Protein AF-X1AKE9-F1 (afdb_monomer_lite)

Foldseek 3Di:
DVVVVVVVVVVVVVLVVCPVPDWPVVSVCVVVVNPDDDDDDDDDDKDKDADPPLVVVVVPDDPVVSVVVLCVVVVVVVVVCVVVPKDWPDDDRRMTMID

Structure (mmCIF, N/CA/C/O backbone):
data_AF-X1AKE9-F1
#
_entry.id   AF-X1AKE9-F1
#
loop_
_atom_site.group_PDB
_atom_site.id
_atom_site.type_symbol
_atom_site.label_atom_id
_atom_site.label_alt_id
_atom_site.label_comp_id
_atom_site.label_asym_id
_atom_site.label_entity_id
_atom_site.label_seq_id
_atom_site.pdbx_PDB_ins_code
_atom_site.Cartn_x
_atom_site.Cartn_y
_atom_site.Cartn_z
_atom_site.occupancy
_atom_site.B_iso_or_equiv
_atom_site.auth_seq_id
_atom_site.auth_comp_id
_atom_site.auth_asym_id
_atom_site.auth_atom_id
_atom_site.pdbx_PDB_model_num
ATOM 1 N N . MET A 1 1 ? 36.194 11.748 -8.416 1.00 62.22 1 MET A N 1
ATOM 2 C CA . MET A 1 1 ? 36.217 10.786 -7.287 1.00 62.22 1 MET A CA 1
ATOM 3 C C . MET A 1 1 ? 35.263 11.123 -6.138 1.00 62.22 1 MET A C 1
ATOM 5 O O . MET A 1 1 ? 34.213 10.501 -6.097 1.00 62.22 1 MET A O 1
ATOM 9 N N . GLU A 1 2 ? 35.531 12.062 -5.214 1.00 72.62 2 GLU A N 1
ATOM 10 C CA . GLU A 1 2 ? 34.615 12.297 -4.063 1.00 72.62 2 GLU A CA 1
ATOM 11 C C . GLU A 1 2 ? 33.229 12.820 -4.470 1.00 72.62 2 GLU A C 1
ATOM 13 O O . GLU A 1 2 ? 32.209 12.329 -3.990 1.00 72.62 2 GLU A O 1
ATOM 18 N N . LYS A 1 3 ? 33.175 13.768 -5.415 1.00 69.25 3 LYS A N 1
ATOM 19 C CA . LYS A 1 3 ? 31.910 14.320 -5.929 1.00 69.25 3 LYS A CA 1
ATOM 20 C C . LYS A 1 3 ? 31.062 13.290 -6.688 1.00 69.25 3 LYS A C 1
ATOM 22 O O . LYS A 1 3 ? 29.840 13.354 -6.616 1.00 69.25 3 LYS A O 1
ATOM 27 N N . GLU A 1 4 ? 31.688 12.337 -7.379 1.00 70.81 4 GLU A N 1
ATOM 28 C CA . GLU A 1 4 ? 30.983 11.250 -8.083 1.00 70.81 4 GLU A CA 1
ATOM 29 C C . GLU A 1 4 ? 30.404 10.237 -7.103 1.00 70.81 4 GLU A C 1
ATOM 31 O O . GLU A 1 4 ? 29.208 9.973 -7.166 1.00 70.81 4 GLU A O 1
ATOM 36 N N . LYS A 1 5 ? 31.195 9.782 -6.120 1.00 71.31 5 LYS A N 1
ATOM 37 C CA . LYS A 1 5 ? 30.708 8.897 -5.047 1.00 71.31 5 LYS A CA 1
ATOM 38 C C . LYS A 1 5 ? 29.544 9.519 -4.276 1.00 71.31 5 LYS A C 1
ATOM 40 O O . LYS A 1 5 ? 28.597 8.833 -3.904 1.00 71.31 5 LYS A O 1
ATOM 45 N N . MET A 1 6 ? 29.595 10.830 -4.041 1.00 71.75 6 MET A N 1
ATOM 46 C CA . MET A 1 6 ? 28.530 11.554 -3.347 1.00 71.75 6 MET A CA 1
ATOM 47 C C . MET A 1 6 ? 27.250 11.649 -4.194 1.00 71.75 6 MET A C 1
ATOM 49 O O . MET A 1 6 ? 26.154 11.553 -3.648 1.00 71.75 6 MET A O 1
ATOM 53 N N . LYS A 1 7 ? 27.377 11.794 -5.519 1.00 75.06 7 LYS A N 1
ATOM 54 C CA . LYS A 1 7 ? 26.252 11.840 -6.466 1.00 75.06 7 LYS A CA 1
ATOM 55 C C . LYS A 1 7 ? 25.582 10.471 -6.617 1.00 75.06 7 LYS A C 1
ATOM 57 O O . LYS A 1 7 ? 24.361 10.384 -6.534 1.00 75.06 7 LYS A O 1
ATOM 62 N N . GLU A 1 8 ? 26.386 9.421 -6.738 1.00 75.50 8 GLU A N 1
ATOM 63 C CA . GLU A 1 8 ? 25.955 8.023 -6.836 1.00 75.50 8 GLU A CA 1
ATOM 64 C C . GLU A 1 8 ? 25.251 7.561 -5.548 1.00 75.50 8 GLU A C 1
ATOM 66 O O . GLU A 1 8 ? 24.143 7.028 -5.586 1.00 75.50 8 GLU A O 1
ATOM 71 N N . LYS A 1 9 ? 25.808 7.902 -4.376 1.00 75.12 9 LYS A N 1
ATOM 72 C CA . LYS A 1 9 ? 25.162 7.658 -3.075 1.00 75.12 9 LYS A CA 1
ATOM 73 C C . LYS A 1 9 ? 23.814 8.376 -2.952 1.00 75.12 9 LYS A C 1
ATOM 75 O O . LYS A 1 9 ? 22.870 7.808 -2.413 1.00 75.12 9 LYS A O 1
ATOM 80 N N . LYS A 1 10 ? 23.706 9.611 -3.456 1.00 75.31 10 LYS A N 1
ATOM 81 C CA . LYS A 1 10 ? 22.454 10.387 -3.442 1.00 75.31 10 LYS A CA 1
ATOM 82 C C . LYS A 1 10 ? 21.392 9.764 -4.352 1.00 75.31 10 LYS A C 1
ATOM 84 O O . LYS A 1 10 ? 20.236 9.692 -3.949 1.00 75.31 10 LYS A O 1
ATOM 89 N N . GLN A 1 11 ? 21.784 9.293 -5.539 1.00 72.81 11 GLN A N 1
ATOM 90 C CA . GLN A 1 11 ? 20.896 8.577 -6.462 1.00 72.81 11 GLN A CA 1
ATOM 91 C C . GLN A 1 11 ? 20.378 7.270 -5.862 1.00 72.81 11 GLN A C 1
ATOM 93 O O . GLN A 1 11 ? 19.171 7.041 -5.883 1.00 72.81 11 GLN A O 1
ATOM 98 N N . ASN A 1 12 ? 21.255 6.465 -5.259 1.00 74.88 12 ASN A N 1
ATOM 99 C CA . ASN A 1 12 ? 20.844 5.223 -4.604 1.00 74.88 12 ASN A CA 1
ATOM 100 C C . ASN A 1 12 ? 19.869 5.489 -3.453 1.00 74.88 12 ASN A C 1
ATOM 102 O O . ASN A 1 12 ? 18.857 4.809 -3.343 1.00 74.88 12 ASN A O 1
ATOM 106 N N . ASN A 1 13 ? 20.111 6.528 -2.649 1.00 80.06 13 ASN A N 1
ATOM 107 C CA . ASN A 1 13 ? 19.230 6.869 -1.531 1.00 80.06 13 ASN A CA 1
ATOM 108 C C . ASN A 1 13 ? 17.830 7.303 -1.993 1.00 80.06 13 ASN A C 1
ATOM 110 O O . ASN A 1 13 ? 16.833 6.942 -1.379 1.00 80.06 13 ASN A O 1
ATOM 114 N N . ILE A 1 14 ? 17.750 8.063 -3.091 1.00 77.75 14 ILE A N 1
ATOM 115 C CA . ILE A 1 14 ? 16.470 8.439 -3.701 1.00 77.75 14 ILE A CA 1
ATOM 116 C C . ILE A 1 14 ? 15.744 7.189 -4.195 1.00 77.75 14 ILE A C 1
ATOM 118 O O . ILE A 1 14 ? 14.554 7.038 -3.948 1.00 77.75 14 ILE A O 1
ATOM 122 N N . LEU A 1 15 ? 16.449 6.269 -4.851 1.00 72.00 15 LEU A N 1
ATOM 123 C CA . LEU A 1 15 ? 15.819 5.065 -5.370 1.00 72.00 15 LEU A CA 1
ATOM 124 C C . LEU A 1 15 ? 15.277 4.157 -4.259 1.00 72.00 15 LEU A C 1
ATOM 126 O O . LEU A 1 15 ? 14.163 3.659 -4.393 1.00 72.00 15 LEU A O 1
ATOM 130 N N . GLU A 1 16 ? 16.016 3.981 -3.159 1.00 77.56 16 GLU A N 1
ATOM 131 C CA . GLU A 1 16 ? 15.533 3.227 -1.990 1.00 77.56 16 GLU A CA 1
ATOM 132 C C . GLU A 1 16 ? 14.220 3.800 -1.435 1.00 77.56 16 GLU A C 1
ATOM 134 O O . GLU A 1 16 ? 13.327 3.037 -1.080 1.00 77.56 16 GLU A O 1
ATOM 139 N N . LEU A 1 17 ? 14.056 5.129 -1.432 1.00 75.94 17 LEU A N 1
ATOM 140 C CA . LEU A 1 17 ? 12.821 5.783 -0.978 1.00 75.94 17 LEU A CA 1
ATOM 141 C C . LEU A 1 17 ? 11.619 5.517 -1.897 1.00 75.94 17 LEU A C 1
ATOM 143 O O . LEU A 1 17 ? 10.483 5.520 -1.430 1.00 75.94 17 LEU A O 1
ATOM 147 N N . PHE A 1 18 ? 11.849 5.290 -3.193 1.00 72.56 18 PHE A N 1
ATOM 148 C CA . PHE A 1 18 ? 10.785 5.063 -4.177 1.00 72.56 18 PHE A CA 1
ATOM 149 C C . PHE A 1 18 ? 10.435 3.587 -4.385 1.00 72.56 18 PHE A C 1
ATOM 151 O O . PHE A 1 18 ? 9.336 3.303 -4.859 1.00 72.56 18 PHE A O 1
ATOM 158 N N . LYS A 1 19 ? 11.317 2.645 -4.018 1.00 70.19 19 LYS A N 1
ATOM 159 C CA . LYS A 1 19 ? 11.065 1.196 -4.151 1.00 70.19 19 LYS A CA 1
ATOM 160 C C . LYS A 1 19 ? 9.713 0.725 -3.590 1.00 70.19 19 LYS A C 1
ATOM 162 O O . LYS A 1 19 ? 9.104 -0.110 -4.250 1.00 70.19 19 LYS A O 1
ATOM 167 N N . PRO A 1 20 ? 9.207 1.231 -2.445 1.00 69.56 20 PRO A N 1
ATOM 168 C CA . PRO A 1 20 ? 7.901 0.810 -1.929 1.00 69.56 20 PRO A CA 1
ATOM 169 C C . PRO A 1 20 ? 6.712 1.268 -2.788 1.00 69.56 20 PRO A C 1
ATOM 171 O O . PRO A 1 20 ? 5.641 0.675 -2.723 1.00 69.56 20 PRO A O 1
ATOM 174 N N . TYR A 1 21 ? 6.889 2.324 -3.586 1.00 67.25 21 TYR A N 1
ATOM 175 C CA . TYR A 1 21 ? 5.812 3.009 -4.310 1.00 67.25 21 TYR A CA 1
ATOM 176 C C . TYR A 1 21 ? 5.842 2.770 -5.820 1.00 67.25 21 TYR A C 1
ATOM 178 O O . TYR A 1 21 ? 4.968 3.245 -6.543 1.00 67.25 21 TYR A O 1
ATOM 186 N N . VAL A 1 22 ? 6.872 2.085 -6.316 1.00 74.88 22 VAL A N 1
ATOM 187 C CA . VAL A 1 22 ? 7.139 1.947 -7.744 1.00 74.88 22 VAL A CA 1
ATOM 188 C C . VAL A 1 22 ? 7.415 0.475 -8.061 1.00 74.88 22 VAL A C 1
ATOM 190 O O . VAL A 1 22 ? 8.334 -0.099 -7.474 1.00 74.88 22 VAL A O 1
ATOM 193 N N . PRO A 1 23 ? 6.685 -0.145 -9.013 1.00 73.00 23 PRO A N 1
ATOM 194 C CA . PRO A 1 23 ? 6.931 -1.526 -9.413 1.00 73.00 23 PRO A CA 1
ATOM 195 C C . PRO A 1 23 ? 8.405 -1.785 -9.742 1.00 73.00 23 PRO A C 1
ATOM 197 O O . PRO A 1 23 ? 9.073 -0.952 -10.364 1.00 73.00 23 PRO A O 1
ATOM 200 N N . LYS A 1 24 ? 8.908 -2.975 -9.390 1.00 72.31 24 LYS A N 1
ATOM 201 C CA . LYS A 1 24 ? 10.306 -3.378 -9.645 1.00 72.31 24 LYS A CA 1
ATOM 202 C C . LYS A 1 24 ? 10.721 -3.181 -11.109 1.00 72.31 24 LYS A C 1
ATOM 204 O O . LYS A 1 24 ? 11.806 -2.683 -11.385 1.00 72.31 24 LYS A O 1
ATOM 209 N N . ALA A 1 25 ? 9.824 -3.472 -12.053 1.00 72.38 25 ALA A N 1
ATOM 210 C CA . ALA A 1 25 ? 10.074 -3.280 -13.483 1.00 72.38 25 ALA A CA 1
ATOM 211 C C . ALA A 1 25 ? 10.372 -1.815 -13.861 1.00 72.38 25 ALA A C 1
ATOM 213 O O . ALA A 1 25 ? 11.189 -1.549 -14.743 1.00 72.38 25 ALA A O 1
ATOM 214 N N . VAL A 1 26 ? 9.733 -0.856 -13.186 1.00 76.69 26 VAL A N 1
ATOM 215 C CA . VAL A 1 26 ? 9.952 0.576 -13.416 1.00 76.69 26 VAL A CA 1
ATOM 216 C C . VAL A 1 26 ? 11.281 1.007 -12.785 1.00 76.69 26 VAL A C 1
ATOM 218 O O . VAL A 1 26 ? 12.082 1.661 -13.452 1.00 76.69 26 VAL A O 1
ATOM 221 N N . THR A 1 27 ? 11.563 0.604 -11.538 1.00 76.81 27 THR A N 1
ATOM 222 C CA . THR A 1 27 ? 12.824 0.961 -10.855 1.00 76.81 27 THR A CA 1
ATOM 223 C C . THR A 1 27 ? 14.056 0.395 -11.566 1.00 76.81 27 THR A C 1
ATOM 225 O O . THR A 1 27 ? 15.026 1.131 -11.755 1.00 76.81 27 THR A O 1
ATOM 228 N N . SER A 1 28 ? 14.010 -0.851 -12.050 1.00 76.62 28 SER A N 1
ATOM 229 C CA . SER A 1 28 ? 15.089 -1.445 -12.856 1.00 76.62 28 SER A CA 1
ATOM 230 C C . SER A 1 28 ? 15.366 -0.657 -14.140 1.00 76.62 28 SER A C 1
ATOM 232 O O . SER A 1 28 ? 16.520 -0.392 -14.463 1.00 76.62 28 SER A O 1
ATOM 234 N N . ARG A 1 29 ? 14.334 -0.200 -14.860 1.00 76.44 29 ARG A N 1
ATOM 235 C CA . ARG A 1 29 ? 14.536 0.564 -16.107 1.00 76.44 29 ARG A CA 1
ATOM 236 C C . ARG A 1 29 ? 15.036 1.985 -15.871 1.00 76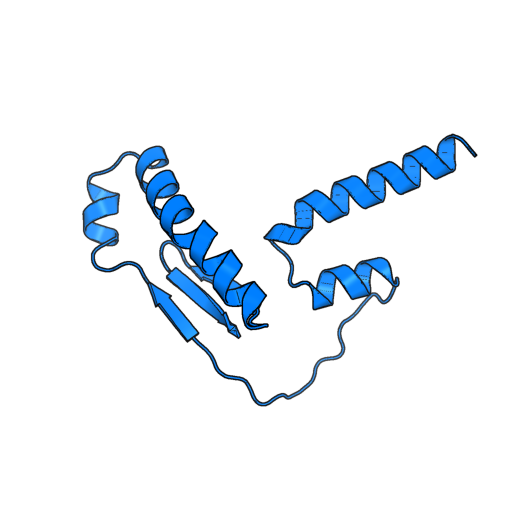.44 29 ARG A C 1
ATOM 238 O O . ARG A 1 29 ? 15.842 2.471 -16.664 1.00 76.44 29 ARG A O 1
ATOM 245 N N . ILE A 1 30 ? 14.602 2.625 -14.780 1.00 77.25 30 ILE A N 1
ATOM 246 C CA . ILE A 1 30 ? 15.146 3.920 -14.343 1.0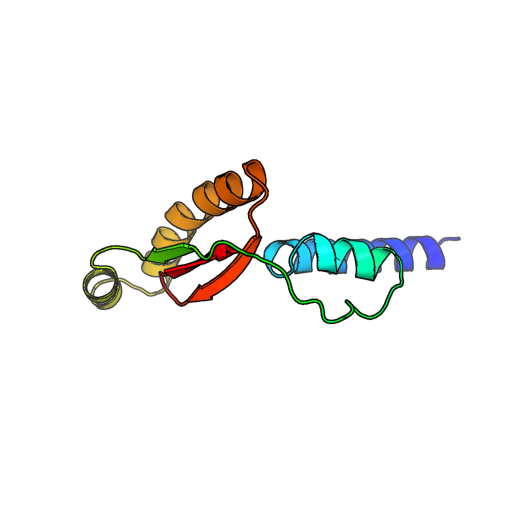0 77.25 30 ILE A CA 1
ATOM 247 C C . ILE A 1 30 ? 16.650 3.787 -14.073 1.00 77.25 30 ILE A C 1
ATOM 249 O O . ILE A 1 30 ? 17.425 4.617 -14.546 1.00 77.25 30 ILE A O 1
ATOM 253 N N . LEU A 1 31 ? 17.066 2.723 -13.375 1.00 77.12 31 LEU A N 1
ATOM 254 C CA . LEU A 1 31 ? 18.479 2.417 -13.128 1.00 77.12 31 LEU A CA 1
ATOM 255 C C . LEU A 1 31 ? 19.274 2.170 -14.416 1.00 77.12 31 LEU A C 1
ATOM 257 O O . LEU A 1 31 ? 20.417 2.604 -14.525 1.00 77.12 31 LEU A O 1
ATOM 261 N N . GLU A 1 32 ? 18.667 1.518 -15.407 1.00 80.81 32 GLU A N 1
ATOM 262 C CA . GLU A 1 32 ? 19.271 1.280 -16.724 1.00 80.81 32 GLU A CA 1
ATOM 263 C C . GLU A 1 32 ? 19.303 2.526 -17.633 1.00 80.81 32 GLU A C 1
ATOM 265 O O . GLU A 1 32 ? 19.755 2.440 -18.776 1.00 80.81 32 GLU A O 1
ATOM 270 N N . GLY A 1 33 ? 18.799 3.680 -17.178 1.00 74.69 33 GLY A N 1
ATOM 271 C CA . GLY A 1 33 ? 18.742 4.910 -17.978 1.00 74.69 33 GLY A CA 1
ATOM 272 C C . GLY A 1 33 ? 17.739 4.855 -19.137 1.00 74.69 33 GLY A C 1
ATOM 273 O O . GLY A 1 33 ? 17.790 5.683 -20.047 1.00 74.69 33 GLY A O 1
ATOM 274 N N . LYS A 1 34 ? 16.811 3.892 -19.124 1.00 72.81 34 LYS A N 1
ATOM 275 C CA . LYS A 1 34 ? 15.771 3.732 -20.148 1.00 72.81 34 LYS A CA 1
ATOM 276 C C . LYS A 1 34 ? 14.517 4.483 -19.698 1.00 72.81 34 LYS A C 1
ATOM 278 O O . LYS A 1 34 ? 13.733 3.984 -18.901 1.00 72.81 34 LYS A O 1
ATOM 283 N N . GLY A 1 35 ? 14.341 5.699 -20.218 1.00 66.69 35 GLY A N 1
ATOM 284 C CA . GLY A 1 35 ? 13.354 6.680 -19.742 1.00 66.69 35 GLY A CA 1
ATOM 285 C C . GLY A 1 35 ? 11.872 6.390 -20.021 1.00 66.69 35 GLY A C 1
ATOM 286 O O . GLY A 1 35 ? 11.034 7.191 -19.620 1.00 66.69 35 GLY A O 1
ATOM 287 N N . SER A 1 36 ? 11.513 5.290 -20.692 1.00 67.19 36 SER A N 1
ATOM 288 C CA . SER A 1 36 ? 10.103 4.910 -20.859 1.00 67.19 36 SER A CA 1
ATOM 289 C C . SER A 1 36 ? 9.895 3.398 -20.930 1.00 67.19 36 SER A C 1
ATOM 291 O O . SER A 1 36 ? 10.722 2.643 -21.455 1.00 67.19 36 SER A O 1
ATOM 293 N N . LEU A 1 37 ? 8.760 2.965 -20.379 1.00 69.00 37 LEU A N 1
ATOM 294 C CA . LEU A 1 37 ? 8.176 1.658 -20.645 1.00 69.00 37 LEU A CA 1
ATOM 295 C C . LEU A 1 37 ? 7.349 1.783 -21.931 1.00 69.00 37 LEU A C 1
ATOM 297 O O . LEU A 1 37 ? 6.467 2.643 -21.980 1.00 69.00 37 LEU A O 1
ATOM 301 N N . PRO A 1 38 ? 7.625 0.982 -22.974 1.00 74.88 38 PRO A N 1
ATOM 302 C CA . PRO A 1 38 ? 6.738 0.928 -24.121 1.00 74.88 38 PRO A CA 1
ATOM 303 C C . PRO A 1 38 ? 5.372 0.420 -23.653 1.00 74.88 38 PRO A C 1
ATOM 305 O O . PRO A 1 38 ? 5.290 -0.475 -22.812 1.00 74.88 38 PRO A O 1
ATOM 308 N N . SER A 1 39 ? 4.300 1.006 -24.181 1.00 80.56 39 SER A N 1
ATOM 309 C CA . SER A 1 39 ? 2.957 0.483 -23.959 1.00 80.56 39 SER A CA 1
ATOM 310 C C . SER A 1 39 ? 2.832 -0.866 -24.655 1.00 80.56 39 SER A C 1
ATOM 312 O O . SER A 1 39 ? 3.036 -0.952 -25.868 1.00 80.56 39 SER A O 1
ATOM 314 N N . GLU A 1 40 ? 2.455 -1.895 -23.912 1.00 84.44 40 GLU A N 1
ATOM 315 C CA . GLU A 1 40 ? 2.198 -3.221 -24.459 1.00 84.44 40 GLU A CA 1
ATOM 316 C C . GLU A 1 40 ? 0.826 -3.733 -24.025 1.00 84.44 40 GLU A C 1
ATOM 318 O O . GLU A 1 40 ? 0.305 -3.370 -22.969 1.00 84.44 40 GLU A O 1
ATOM 323 N N . ARG A 1 41 ? 0.224 -4.572 -24.871 1.00 90.06 41 ARG A N 1
ATOM 324 C CA . ARG A 1 41 ? -0.986 -5.315 -24.527 1.00 90.06 41 ARG A CA 1
ATOM 325 C C . ARG A 1 41 ? -0.554 -6.672 -23.990 1.00 90.06 41 ARG A C 1
ATOM 327 O O . ARG A 1 41 ? 0.106 -7.415 -24.709 1.00 90.06 41 ARG A O 1
ATOM 334 N N . SER A 1 42 ? -0.963 -6.987 -22.768 1.00 87.81 42 SER A N 1
ATOM 335 C CA . SER A 1 42 ? -0.668 -8.262 -22.115 1.00 87.81 42 SER A CA 1
ATOM 336 C C . SER A 1 42 ? -1.941 -8.887 -21.545 1.00 87.81 42 SER A C 1
ATOM 338 O O . SER A 1 42 ? -2.905 -8.178 -21.245 1.00 87.81 42 SER A O 1
ATOM 340 N N . GLU A 1 43 ? -1.948 -10.211 -21.422 1.00 95.25 43 GLU A N 1
ATOM 341 C CA . GLU A 1 43 ? -2.949 -10.946 -20.651 1.00 95.25 43 GLU A CA 1
ATOM 342 C C . GLU A 1 43 ? -2.527 -10.933 -19.179 1.00 95.25 43 GLU A C 1
ATOM 344 O O . GLU A 1 43 ? -1.390 -11.271 -18.853 1.00 95.25 43 GLU A O 1
ATOM 349 N N . VAL A 1 44 ? -3.422 -10.492 -18.294 1.00 93.50 44 VAL A N 1
ATOM 350 C CA . VAL A 1 44 ? -3.130 -10.304 -16.866 1.00 93.50 44 VAL A CA 1
ATOM 351 C C . VAL A 1 44 ? -4.274 -10.828 -16.010 1.00 93.50 44 VAL A C 1
ATOM 353 O O . VAL A 1 44 ? -5.426 -10.857 -16.448 1.00 93.50 44 VAL A O 1
ATOM 356 N N . THR A 1 45 ? -3.964 -11.195 -14.769 1.00 95.06 45 THR A N 1
ATOM 357 C CA . THR A 1 45 ? -4.969 -11.511 -13.748 1.00 95.06 45 THR A CA 1
ATOM 358 C C . THR A 1 45 ? -5.045 -10.353 -12.770 1.00 95.06 45 THR A C 1
ATOM 360 O O . THR A 1 45 ? -4.038 -9.968 -12.194 1.00 95.06 45 THR A O 1
ATOM 363 N N . ILE A 1 46 ? -6.239 -9.797 -12.570 1.00 95.69 46 ILE A N 1
ATOM 364 C CA . ILE A 1 46 ? -6.440 -8.715 -11.604 1.00 95.69 46 ILE A CA 1
ATOM 365 C C . ILE A 1 46 ? -6.993 -9.290 -10.307 1.00 95.69 46 ILE A C 1
ATOM 367 O O . ILE A 1 46 ? -7.997 -10.004 -10.327 1.00 95.69 46 ILE A O 1
ATOM 371 N N . VAL A 1 47 ? -6.383 -8.923 -9.181 1.00 95.75 47 VAL A N 1
ATOM 372 C CA . VAL A 1 47 ? -6.893 -9.249 -7.846 1.00 95.75 47 VAL A CA 1
ATOM 373 C C . VAL A 1 47 ? -7.195 -7.960 -7.092 1.00 95.75 47 VAL A C 1
ATOM 375 O O . VAL A 1 47 ? -6.338 -7.086 -6.975 1.00 95.75 47 VAL A O 1
ATOM 378 N N . PHE A 1 48 ? -8.414 -7.861 -6.563 1.00 95.44 48 PHE A N 1
ATOM 379 C CA . PHE A 1 48 ? -8.812 -6.829 -5.608 1.00 95.44 48 PHE A CA 1
ATOM 380 C C . PHE A 1 48 ? -8.952 -7.457 -4.227 1.00 95.44 48 PHE A C 1
ATOM 382 O O . PHE A 1 48 ? -9.613 -8.486 -4.075 1.00 95.44 48 PHE A O 1
ATOM 389 N N . ILE A 1 49 ? -8.326 -6.837 -3.234 1.00 93.50 49 ILE A N 1
ATOM 390 C CA . ILE A 1 49 ? -8.401 -7.234 -1.827 1.00 93.50 49 ILE A CA 1
ATOM 391 C C . ILE A 1 49 ? -8.888 -6.026 -1.038 1.00 93.50 49 ILE A C 1
ATOM 393 O O . ILE A 1 49 ? -8.497 -4.908 -1.361 1.00 93.50 49 ILE A O 1
ATOM 397 N N . ASP A 1 50 ? -9.729 -6.261 -0.034 1.00 94.88 50 ASP A N 1
ATOM 398 C CA . ASP A 1 50 ? -10.310 -5.219 0.809 1.00 94.88 50 ASP A CA 1
ATOM 399 C C . ASP A 1 50 ? -10.573 -5.729 2.232 1.00 94.88 50 ASP A C 1
ATOM 401 O O . ASP A 1 50 ? -10.813 -6.931 2.430 1.00 94.88 50 ASP A O 1
ATOM 405 N N . ILE A 1 51 ? -10.528 -4.841 3.228 1.00 94.19 51 ILE A N 1
ATOM 406 C CA . ILE A 1 51 ? -10.694 -5.224 4.633 1.00 94.19 51 ILE A CA 1
ATOM 407 C C . ILE A 1 51 ? -12.184 -5.244 4.988 1.00 94.19 51 ILE A C 1
ATOM 409 O O . ILE A 1 51 ? -12.912 -4.254 4.968 1.00 94.19 51 ILE A O 1
ATOM 413 N N . ARG A 1 52 ? -12.672 -6.419 5.391 1.00 95.06 52 ARG A N 1
ATOM 414 C CA . ARG A 1 52 ? -14.079 -6.596 5.769 1.00 95.06 52 ARG A CA 1
ATOM 415 C C . ARG A 1 52 ? -14.457 -5.702 6.952 1.00 95.06 52 ARG A C 1
ATOM 417 O O . ARG A 1 52 ? -13.929 -5.859 8.046 1.00 95.06 52 ARG A O 1
ATOM 424 N N . GLY A 1 53 ? -15.459 -4.847 6.743 1.00 94.44 53 GLY A N 1
ATOM 425 C CA . GLY A 1 53 ? -16.031 -4.002 7.795 1.00 94.44 53 GLY A CA 1
ATOM 426 C C . GLY A 1 53 ? -15.156 -2.811 8.188 1.00 94.44 53 GLY A C 1
ATOM 427 O O . GLY A 1 53 ? -15.420 -2.198 9.221 1.00 94.44 53 GLY A O 1
ATOM 428 N N . PHE A 1 54 ? -14.144 -2.476 7.385 1.00 94.44 54 PHE A N 1
ATOM 429 C CA . PHE A 1 54 ? -13.193 -1.428 7.726 1.00 94.44 54 PHE A CA 1
ATOM 430 C C . PHE A 1 54 ? -13.825 -0.047 7.868 1.00 94.44 54 PHE A C 1
ATOM 432 O O . PHE A 1 54 ? -13.428 0.683 8.760 1.00 94.44 54 PHE A O 1
ATOM 439 N N . THR A 1 55 ? -14.839 0.305 7.072 1.00 93.31 55 THR A N 1
ATOM 440 C CA . THR A 1 55 ? -15.521 1.607 7.196 1.00 93.31 55 THR A CA 1
ATOM 441 C C . THR A 1 55 ? -16.027 1.847 8.620 1.00 93.31 55 THR A C 1
ATOM 443 O O . THR A 1 55 ? -15.687 2.848 9.237 1.00 93.31 55 THR A O 1
ATOM 446 N N . ASN A 1 56 ? -16.748 0.872 9.187 1.00 95.81 56 ASN A N 1
ATOM 447 C CA . ASN A 1 56 ? -17.253 0.965 10.559 1.00 95.81 56 ASN A CA 1
ATOM 448 C C . ASN A 1 56 ? -16.120 1.003 11.592 1.00 95.81 56 ASN A C 1
ATOM 450 O O . ASN A 1 56 ? -16.258 1.636 12.634 1.00 95.81 56 ASN A O 1
ATOM 454 N N . LEU A 1 57 ? -15.025 0.285 11.326 1.00 93.12 57 LEU A N 1
ATOM 455 C CA . LEU A 1 57 ? -13.852 0.275 12.193 1.00 93.12 57 LEU A CA 1
ATOM 456 C C . LEU A 1 57 ? -13.147 1.640 12.174 1.00 93.12 57 LEU A C 1
ATOM 458 O O . LEU A 1 57 ? -12.804 2.163 13.227 1.00 93.12 57 LEU A O 1
ATOM 462 N N . ALA A 1 58 ? -12.961 2.225 10.993 1.00 93.94 58 ALA A N 1
ATOM 463 C CA . ALA A 1 58 ? -12.301 3.506 10.796 1.00 93.94 58 ALA A CA 1
ATOM 464 C C . ALA A 1 58 ? -13.082 4.660 11.436 1.00 93.94 58 ALA A C 1
ATOM 466 O O . ALA A 1 58 ? -12.468 5.529 12.042 1.00 93.94 58 ALA A O 1
ATOM 467 N N . ASP A 1 59 ? -14.418 4.627 11.390 1.00 95.69 59 ASP A N 1
ATOM 468 C CA . ASP A 1 59 ? -15.276 5.638 12.028 1.00 95.69 59 ASP A CA 1
ATOM 469 C C . ASP A 1 59 ? -15.118 5.701 13.560 1.00 95.69 59 ASP A C 1
ATOM 471 O O . ASP A 1 59 ? -15.481 6.697 14.186 1.00 95.69 59 ASP A O 1
ATOM 475 N N . GLN A 1 60 ? -14.604 4.635 14.181 1.00 96.00 60 GLN A N 1
ATOM 476 C CA . GLN A 1 60 ? -14.456 4.513 15.636 1.00 96.00 60 GLN A CA 1
ATOM 477 C C . GLN A 1 60 ? -13.017 4.690 16.124 1.00 96.00 60 GLN A C 1
ATOM 479 O O . GLN A 1 60 ? -12.786 4.710 17.335 1.00 96.00 60 GLN A O 1
ATOM 484 N N . LEU A 1 61 ? -12.050 4.764 15.212 1.00 95.25 61 LEU A N 1
ATOM 485 C CA . LEU A 1 61 ? -10.632 4.801 15.538 1.00 95.25 61 LEU A CA 1
ATOM 486 C C . LEU A 1 61 ? -10.029 6.161 15.226 1.00 95.25 61 LEU A C 1
ATOM 488 O O . LEU A 1 61 ? -10.378 6.812 14.243 1.00 95.25 61 LEU A O 1
ATOM 492 N N . ASP A 1 62 ? -9.025 6.529 16.016 1.00 97.62 62 ASP A N 1
ATOM 493 C CA . ASP A 1 62 ? -8.124 7.600 15.619 1.00 97.62 62 ASP A CA 1
ATOM 494 C C . ASP A 1 62 ? -7.385 7.206 14.319 1.00 97.62 62 ASP A C 1
ATOM 496 O O . ASP A 1 62 ? -7.026 6.028 14.142 1.00 97.62 62 ASP A O 1
ATOM 500 N N . PRO A 1 63 ? -7.120 8.160 13.406 1.00 94.69 63 PRO A N 1
ATOM 501 C CA . PRO A 1 63 ? -6.483 7.889 12.114 1.00 94.69 63 PRO A CA 1
ATOM 502 C C . PRO A 1 63 ? -5.154 7.128 12.212 1.00 94.69 63 PRO A C 1
ATOM 504 O O . PRO A 1 63 ? -4.853 6.273 11.373 1.00 94.69 63 PRO A O 1
ATOM 507 N N . GLU A 1 64 ? -4.360 7.399 13.248 1.00 95.69 64 GLU A N 1
ATOM 508 C CA . GLU A 1 64 ? -3.095 6.721 13.521 1.00 95.69 64 GLU A CA 1
ATOM 509 C C . GLU A 1 64 ? -3.314 5.225 13.766 1.00 95.69 64 GLU A C 1
ATOM 511 O O . GLU A 1 64 ? -2.577 4.390 13.236 1.00 95.69 64 GLU A O 1
ATOM 516 N N . LYS A 1 65 ? -4.369 4.870 14.511 1.00 95.88 65 LYS A N 1
ATOM 517 C CA . LYS A 1 65 ? -4.689 3.476 14.826 1.00 95.88 65 LYS A CA 1
ATOM 518 C C . LYS A 1 65 ? -5.272 2.743 13.623 1.00 95.88 65 LYS A C 1
ATOM 520 O O . LYS A 1 65 ? -4.915 1.589 13.389 1.00 95.88 65 LYS A O 1
ATOM 525 N N . ALA A 1 66 ? -6.111 3.410 12.832 1.00 94.69 66 ALA A N 1
ATOM 526 C CA . ALA A 1 66 ? -6.608 2.861 11.571 1.00 94.69 66 ALA A CA 1
ATOM 527 C C . ALA A 1 66 ? -5.449 2.543 10.606 1.00 94.69 66 ALA A C 1
ATOM 529 O O . ALA A 1 66 ? -5.391 1.456 10.030 1.00 94.69 66 ALA A O 1
ATOM 530 N N . THR A 1 67 ? -4.477 3.454 10.504 1.00 92.38 67 THR A N 1
ATOM 531 C CA . THR A 1 67 ? -3.277 3.282 9.672 1.00 92.38 67 THR A CA 1
ATOM 532 C C . THR A 1 67 ? -2.397 2.131 10.164 1.00 92.38 67 THR A C 1
ATOM 534 O O . THR A 1 67 ? -1.910 1.339 9.360 1.00 92.38 67 THR A O 1
ATOM 537 N N . GLU A 1 68 ? -2.215 1.992 11.480 1.00 94.56 68 GLU A N 1
ATOM 538 C CA . GLU A 1 68 ? -1.471 0.873 12.071 1.00 94.56 68 GLU A CA 1
ATOM 539 C C . GLU A 1 68 ? -2.094 -0.482 11.697 1.00 94.56 68 GLU A C 1
ATOM 541 O O . GLU A 1 68 ? -1.384 -1.407 11.306 1.00 94.56 68 GLU A O 1
ATOM 546 N N . ILE A 1 69 ? -3.426 -0.592 11.752 1.00 93.69 69 ILE A N 1
ATOM 547 C CA . ILE A 1 69 ? -4.147 -1.815 11.373 1.00 93.69 69 ILE A CA 1
ATOM 548 C C . ILE A 1 69 ? -3.963 -2.124 9.885 1.00 93.69 69 ILE A C 1
ATOM 550 O O . ILE A 1 69 ? -3.642 -3.265 9.547 1.00 93.69 69 ILE A O 1
ATOM 554 N N . ILE A 1 70 ? -4.121 -1.124 9.008 1.00 94.31 70 ILE A N 1
ATOM 555 C CA . ILE A 1 70 ? -3.893 -1.291 7.564 1.00 94.31 70 ILE A CA 1
ATOM 556 C C . ILE A 1 70 ? -2.475 -1.811 7.318 1.00 94.31 70 ILE A C 1
ATOM 558 O O . ILE A 1 70 ? -2.303 -2.821 6.639 1.00 94.31 70 ILE A O 1
ATOM 562 N N . ASN A 1 71 ? -1.463 -1.168 7.903 1.00 92.44 71 ASN A N 1
ATOM 563 C CA . ASN A 1 71 ? -0.066 -1.536 7.684 1.00 92.44 71 ASN A CA 1
ATOM 564 C C . ASN A 1 71 ? 0.241 -2.956 8.171 1.00 92.44 71 ASN A C 1
ATOM 566 O O . ASN A 1 71 ? 0.885 -3.713 7.447 1.00 92.44 71 ASN A O 1
ATOM 570 N N . ASN A 1 72 ? -0.293 -3.359 9.328 1.00 94.25 72 ASN A N 1
ATOM 571 C CA . ASN A 1 72 ? -0.126 -4.716 9.857 1.00 94.25 72 ASN A CA 1
ATOM 572 C C . ASN A 1 72 ? -0.730 -5.799 8.945 1.00 94.25 72 ASN A C 1
ATOM 574 O O . ASN A 1 72 ? -0.278 -6.944 8.961 1.00 94.25 72 ASN A O 1
ATOM 578 N N . ILE A 1 73 ? -1.751 -5.458 8.155 1.00 92.69 73 ILE A N 1
ATOM 579 C CA . ILE A 1 73 ? -2.366 -6.366 7.179 1.00 92.69 73 ILE A CA 1
ATOM 580 C C . ILE A 1 73 ? -1.611 -6.301 5.843 1.00 92.69 73 ILE A C 1
ATOM 582 O O . ILE A 1 73 ? -1.329 -7.335 5.234 1.00 92.69 73 ILE A O 1
AT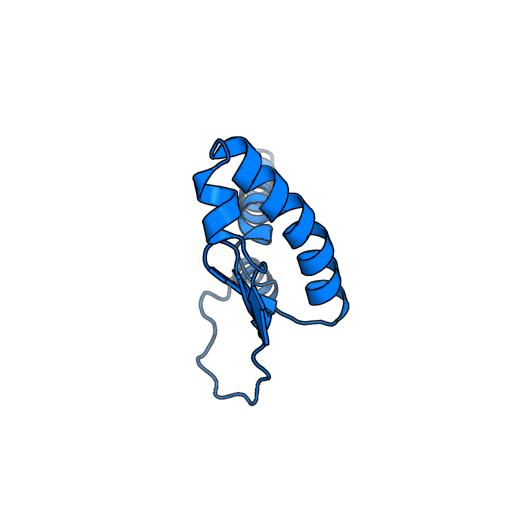OM 586 N N . PHE A 1 74 ? -1.242 -5.104 5.387 1.00 92.81 74 PHE A N 1
ATOM 587 C CA . PHE A 1 74 ? -0.602 -4.890 4.090 1.00 92.81 74 PHE A CA 1
ATOM 588 C C . PHE A 1 74 ? 0.836 -5.402 4.050 1.00 92.81 74 PHE A C 1
ATOM 590 O O . PHE A 1 74 ? 1.217 -6.006 3.053 1.00 92.81 74 PHE A O 1
ATOM 597 N N . GLU A 1 75 ? 1.625 -5.226 5.108 1.00 91.50 75 GLU A N 1
ATOM 598 C CA . GLU A 1 75 ? 3.032 -5.639 5.149 1.00 91.50 75 GLU A CA 1
ATOM 599 C C . GLU A 1 75 ? 3.245 -7.132 4.809 1.00 91.50 75 GLU A C 1
ATOM 601 O O . GLU A 1 75 ? 3.989 -7.428 3.864 1.00 91.50 75 GLU A O 1
ATOM 606 N N . PRO A 1 76 ? 2.556 -8.098 5.453 1.00 94.00 76 PRO A N 1
ATOM 607 C CA . PRO A 1 76 ? 2.671 -9.502 5.059 1.00 94.00 76 PRO A CA 1
ATOM 608 C C . PRO A 1 76 ? 2.075 -9.790 3.671 1.00 94.00 76 PRO A C 1
ATOM 610 O O . PRO A 1 76 ? 2.593 -10.652 2.956 1.00 94.00 76 PRO A O 1
ATOM 613 N N . MET A 1 77 ? 1.022 -9.077 3.248 1.00 92.88 77 MET A N 1
ATOM 614 C CA . MET A 1 77 ? 0.442 -9.248 1.909 1.00 92.88 77 MET A CA 1
ATOM 615 C C . MET A 1 77 ? 1.400 -8.808 0.803 1.00 92.88 77 MET A C 1
ATOM 617 O O . MET A 1 77 ? 1.558 -9.534 -0.176 1.00 92.88 77 MET A O 1
ATOM 621 N N . VAL A 1 78 ? 2.081 -7.672 0.968 1.00 90.62 78 VAL A N 1
ATOM 622 C CA . VAL A 1 78 ? 3.109 -7.180 0.039 1.00 90.62 78 VAL A CA 1
ATOM 623 C C . VAL A 1 78 ? 4.201 -8.234 -0.128 1.00 90.62 78 VAL A C 1
ATOM 625 O O . VAL A 1 78 ? 4.570 -8.562 -1.255 1.00 90.62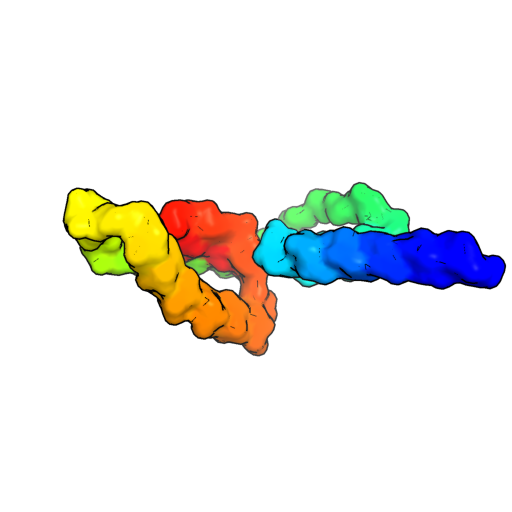 78 VAL A O 1
ATOM 628 N N . GLY A 1 79 ? 4.669 -8.819 0.980 1.00 90.75 79 GLY A N 1
ATOM 629 C CA . GLY A 1 79 ? 5.664 -9.890 0.947 1.00 90.75 79 GLY A CA 1
ATOM 630 C C . GLY A 1 79 ? 5.188 -11.135 0.189 1.00 90.75 79 GLY A C 1
ATOM 631 O O . GLY A 1 79 ? 5.957 -11.730 -0.565 1.00 90.75 79 GLY A O 1
ATOM 632 N N . LEU A 1 80 ? 3.919 -11.524 0.345 1.00 94.19 80 LEU A N 1
ATOM 633 C CA . LEU A 1 80 ? 3.331 -12.652 -0.386 1.00 94.19 80 LEU A CA 1
ATOM 634 C C . LEU A 1 80 ? 3.177 -12.359 -1.880 1.00 94.19 80 LEU A C 1
ATOM 636 O O . LEU A 1 80 ? 3.559 -13.193 -2.699 1.00 94.19 80 LEU A O 1
ATOM 640 N N . ILE A 1 81 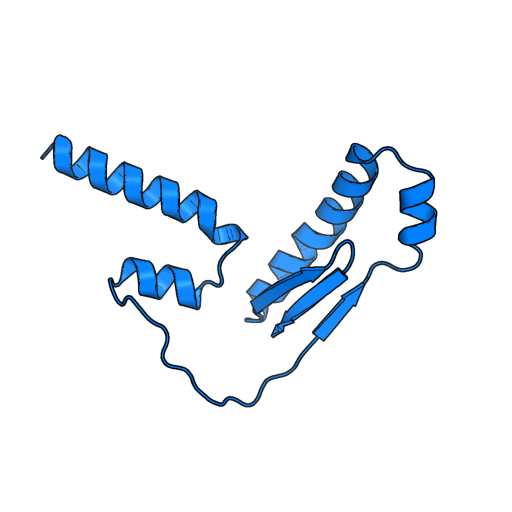? 2.648 -11.188 -2.232 1.00 92.00 81 ILE A N 1
ATOM 641 C CA . ILE A 1 81 ? 2.473 -10.756 -3.623 1.00 92.00 81 ILE A CA 1
ATOM 642 C C . ILE A 1 81 ? 3.826 -10.770 -4.337 1.00 92.00 81 ILE A C 1
ATOM 644 O O . ILE A 1 81 ? 3.953 -11.391 -5.392 1.00 92.00 81 ILE A O 1
ATOM 648 N N . ASP A 1 82 ? 4.854 -10.187 -3.715 1.00 88.19 82 ASP A N 1
ATOM 649 C CA . ASP A 1 82 ? 6.206 -10.166 -4.270 1.00 88.19 82 ASP A CA 1
ATOM 650 C C . ASP A 1 82 ? 6.798 -11.576 -4.413 1.00 88.19 82 ASP A C 1
ATOM 652 O O . ASP A 1 82 ? 7.371 -11.917 -5.448 1.00 88.19 82 ASP A O 1
ATOM 656 N N . LYS A 1 83 ? 6.607 -12.435 -3.402 1.00 91.75 83 LYS A N 1
ATOM 657 C CA . LYS A 1 83 ? 7.077 -13.828 -3.419 1.00 91.75 83 LYS A CA 1
ATOM 658 C C . LYS A 1 83 ? 6.509 -14.630 -4.593 1.00 91.75 83 LYS A C 1
ATOM 660 O O . LYS A 1 83 ? 7.211 -15.491 -5.120 1.00 91.75 83 LYS A O 1
ATOM 665 N N . TYR A 1 84 ? 5.262 -14.376 -4.985 1.00 92.50 84 TYR A N 1
ATOM 666 C CA . TYR A 1 84 ? 4.611 -15.056 -6.109 1.00 92.50 84 TYR A CA 1
ATOM 667 C C . TYR A 1 84 ? 4.724 -14.294 -7.438 1.00 92.50 84 TYR A C 1
ATOM 669 O O . TYR A 1 84 ? 4.139 -14.720 -8.430 1.00 92.50 84 TYR A O 1
ATOM 677 N N . GLY A 1 85 ? 5.504 -13.208 -7.486 1.00 88.69 85 GLY A N 1
ATOM 678 C CA . GLY A 1 85 ? 5.762 -12.444 -8.707 1.00 88.69 85 GLY A CA 1
ATOM 679 C C . GLY A 1 85 ? 4.632 -11.505 -9.131 1.00 88.69 85 GLY A C 1
ATOM 680 O O . GLY A 1 85 ? 4.672 -10.992 -10.247 1.00 88.69 85 GLY A O 1
ATOM 681 N N . GLY A 1 86 ? 3.646 -11.267 -8.263 1.00 90.06 86 GLY A N 1
ATOM 682 C CA . GLY A 1 86 ? 2.617 -10.258 -8.491 1.00 90.06 86 GLY A CA 1
ATOM 683 C C . GLY A 1 86 ? 3.150 -8.843 -8.262 1.00 90.06 86 GLY A C 1
ATOM 684 O O . GLY A 1 86 ? 4.173 -8.628 -7.605 1.00 90.06 86 GLY A O 1
ATOM 685 N N . SER A 1 87 ? 2.440 -7.852 -8.787 1.00 87.75 87 SER A N 1
ATOM 686 C CA . SER A 1 87 ? 2.782 -6.443 -8.644 1.00 87.75 87 SER A CA 1
ATOM 687 C C . SER A 1 87 ? 1.604 -5.643 -8.108 1.00 87.75 87 SER A C 1
ATOM 689 O O . SER A 1 87 ? 0.505 -5.666 -8.659 1.00 87.75 87 SER A O 1
ATOM 691 N N . ILE A 1 88 ? 1.836 -4.886 -7.036 1.00 88.75 88 ILE A N 1
ATOM 692 C CA . ILE A 1 88 ? 0.838 -3.949 -6.522 1.00 88.75 88 ILE A CA 1
ATOM 693 C C . ILE A 1 88 ? 0.749 -2.778 -7.497 1.00 88.75 88 ILE A C 1
ATOM 695 O O . ILE A 1 88 ? 1.705 -2.024 -7.676 1.00 88.75 88 ILE A O 1
ATOM 699 N N . ASN A 1 89 ? -0.414 -2.625 -8.124 1.00 87.69 89 ASN A N 1
ATOM 700 C CA . ASN A 1 89 ? -0.679 -1.505 -9.013 1.00 87.69 89 ASN A CA 1
ATOM 7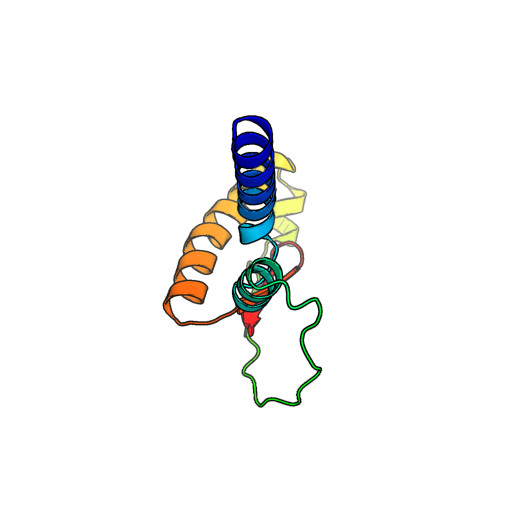01 C C . ASN A 1 89 ? -1.029 -0.240 -8.223 1.00 87.69 89 ASN A C 1
ATOM 703 O O . ASN A 1 89 ? -0.570 0.847 -8.569 1.00 87.69 89 ASN A O 1
ATOM 707 N N . LYS A 1 90 ? -1.865 -0.382 -7.186 1.00 87.25 90 LYS A N 1
ATOM 708 C CA . LYS A 1 90 ? -2.326 0.730 -6.346 1.00 87.25 90 LYS A CA 1
ATOM 709 C C . LYS A 1 90 ? -2.888 0.257 -5.006 1.00 87.25 90 LYS A C 1
ATOM 711 O O . LYS A 1 90 ? -3.492 -0.812 -4.921 1.00 87.25 90 LYS A O 1
ATOM 716 N N . PHE A 1 91 ? -2.749 1.121 -4.006 1.00 89.25 91 PHE A N 1
ATOM 717 C CA . PHE A 1 91 ? -3.515 1.081 -2.762 1.00 89.25 91 PHE A CA 1
ATOM 718 C C . PHE A 1 91 ? -4.780 1.938 -2.917 1.00 89.25 91 PHE A C 1
ATOM 720 O O . PHE A 1 91 ? -4.758 2.968 -3.594 1.00 89.25 91 PHE A O 1
ATOM 727 N N . LEU A 1 92 ? -5.887 1.494 -2.328 1.00 90.25 92 LEU A N 1
ATOM 728 C CA . LEU A 1 92 ? -7.235 2.043 -2.486 1.00 90.25 92 LEU A CA 1
ATOM 729 C C . LEU A 1 92 ? -7.891 2.194 -1.106 1.00 90.25 92 LEU A C 1
ATOM 731 O O . LEU A 1 92 ? -8.882 1.536 -0.813 1.00 90.25 92 LEU A O 1
ATOM 735 N N . GLY A 1 93 ? -7.310 3.029 -0.242 1.00 90.88 93 GLY A N 1
ATOM 736 C CA . GLY A 1 93 ? -7.727 3.097 1.162 1.00 90.88 93 GLY A CA 1
ATOM 737 C C . GLY A 1 93 ? -7.309 1.828 1.904 1.00 90.88 93 GLY A C 1
ATOM 738 O O . GLY A 1 93 ? -6.116 1.550 2.004 1.00 90.88 93 GLY A O 1
ATOM 739 N N . ASP A 1 94 ? -8.285 1.065 2.389 1.00 94.12 94 ASP A N 1
ATOM 740 C CA . ASP A 1 94 ? -8.113 -0.256 3.004 1.00 94.12 94 ASP A CA 1
ATOM 741 C C . ASP A 1 94 ? -8.036 -1.411 2.000 1.00 94.12 94 ASP A C 1
ATOM 743 O O . ASP A 1 94 ? -7.708 -2.542 2.372 1.00 94.12 94 ASP A O 1
ATOM 747 N N . GLY A 1 95 ? -8.245 -1.111 0.718 1.00 93.94 95 GLY A N 1
ATOM 748 C CA . GLY A 1 95 ? -8.077 -2.060 -0.366 1.00 93.94 95 GLY A CA 1
ATOM 749 C C . GLY A 1 95 ? -6.734 -1.959 -1.089 1.00 93.94 95 GLY A C 1
ATOM 750 O O . GLY A 1 95 ? -6.012 -0.961 -1.021 1.00 93.94 95 GLY A O 1
ATOM 751 N N . LEU A 1 96 ? -6.413 -2.993 -1.865 1.00 93.50 96 LEU A N 1
ATOM 752 C CA . LEU A 1 96 ? -5.283 -3.002 -2.794 1.00 93.50 96 LEU A CA 1
ATOM 753 C C . LEU A 1 96 ? -5.624 -3.744 -4.090 1.00 93.50 96 LEU A C 1
ATOM 755 O O . LEU A 1 96 ? -6.445 -4.664 -4.114 1.00 93.50 96 LEU A O 1
ATOM 759 N N . MET A 1 97 ? -4.981 -3.322 -5.178 1.00 94.69 97 MET A N 1
ATOM 760 C CA . MET A 1 97 ? -5.116 -3.909 -6.509 1.00 94.69 97 MET A CA 1
ATOM 761 C C . MET A 1 97 ? -3.781 -4.505 -6.950 1.00 94.69 97 MET A C 1
ATOM 763 O O . MET A 1 97 ? -2.760 -3.809 -6.976 1.00 94.69 97 MET A O 1
ATOM 767 N N . VAL A 1 98 ? -3.817 -5.771 -7.353 1.00 93.69 98 VAL A N 1
ATOM 768 C CA . VAL A 1 98 ? -2.661 -6.545 -7.819 1.00 93.69 98 VAL A CA 1
ATOM 769 C C . VAL A 1 98 ? -2.850 -6.929 -9.282 1.00 93.69 98 VAL A C 1
ATOM 771 O O . VAL A 1 98 ? -3.972 -7.214 -9.713 1.00 93.69 98 VAL A O 1
ATOM 774 N N . VAL A 1 99 ? -1.738 -6.919 -10.013 1.00 91.31 99 VAL A N 1
ATOM 775 C CA . VAL A 1 99 ? -1.552 -7.462 -11.365 1.00 91.31 99 VAL A CA 1
ATOM 776 C C . VAL A 1 99 ? -0.569 -8.621 -11.321 1.00 91.31 99 VAL A C 1
ATOM 778 O O . VAL A 1 99 ? 0.399 -8.521 -10.530 1.00 91.31 99 VAL A O 1
#

InterPro domains:
  IPR000160 GGDEF domain [PS50887] (42-99)
  IPR001054 Adenylyl cyclase class-3/4/guanylyl cyclase [PF00211] (41-99)
  IPR001054 Adenylyl cyclase class-3/4/guanylyl cyclase [PS50125] (45-99)
  IPR001054 Adenylyl cyclase class-3/4/guanylyl cyclase [cd07302] (43-99)
  IPR029787 Nucleotide cyclase [G3DSA:3.30.70.1230] (1-99)
  IPR029787 Nucleotide cyclase [SSF55073] (37-99)
  IPR050697 Adenylyl/Guanylyl Cyclase Class-3/4 [PTHR43081] (19-98)

pLDDT: mean 85.23, std 9.95, range [62.22, 97.62]

Radius of gyration: 17.65 Å; chains: 1; bounding box: 54×29×40 Å

Organism: NCBI:txid412755

Sequence (99 aa):
MEKEKMKEKKQNNILELFKPYVPKAVTSRILEGKGSLPSERSEVTIVFIDIRGFTNLADQLDPEKATEIINNIFEPMVGLIDKYGGSINKFLGDGLMVV

Secondary structure (DSSP, 8-state):
-HHHHHHHHHHHHHHHHHTTTS-HHHHHHHHTT---PPP-------EEE--TTHHHHHTTS-HHHHHHHHHHHHHHHHHHHHHTT--EEEEETTEEEE-